Protein AF-A0A2V9KRD6-F1 (afdb_monomer_lite)

Secondary structure (DSSP, 8-state):
-EEESPPP--HHHHHHTHHHHHHHTTSPPEEE-HHHHHTTTHHHH--SS-HHHHIIIIIHHHHHHHHHHHHHT--HHHHHHHHHHHHHTPPP--S--S----PPPP-GGG--

Radius of gyration: 14.3 Å; chains: 1; bounding box: 42×29×34 Å

Foldseek 3Di:
DEAEAAADDDPVLCVQPVVLNVVRVVDDHHPDFLLCLACVPVVVVQDPDDSVVCCQQPRSVVSSVRRVQCVVVPDPVVSVVRVVCVVVSNHDDRPDPDDDPRPGRPPPVPPD

Sequence (112 aa):
MRLVGPRPELERFVEMFRPQYALILRQRPGLTDPASLVYRQEVRILGPGNVEAQYVTRILPRKLELSLEYQQHRTFLSDLGIIFRTVFGLPWVPRDPSPIPRDTPPDLSTKA

Structure (mmCIF, N/CA/C/O backbone):
data_AF-A0A2V9KRD6-F1
#
_entry.id   AF-A0A2V9KRD6-F1
#
loop_
_atom_site.group_PDB
_atom_site.id
_atom_site.type_symbol
_atom_site.label_atom_id
_atom_site.label_alt_id
_atom_site.label_comp_id
_atom_site.label_asym_id
_atom_site.label_entity_id
_atom_site.label_seq_id
_atom_site.pdbx_PDB_ins_code
_atom_site.Cartn_x
_atom_site.Cartn_y
_atom_site.Cartn_z
_atom_site.occupancy
_atom_site.B_iso_or_equiv
_atom_site.auth_seq_id
_atom_site.auth_comp_id
_atom_site.auth_asym_id
_atom_site.auth_atom_id
_atom_site.pdbx_PDB_model_num
ATOM 1 N N . MET A 1 1 ? -4.358 -13.544 9.100 1.00 60.91 1 MET A N 1
ATOM 2 C CA . MET A 1 1 ? -4.727 -12.595 8.024 1.00 60.91 1 MET A CA 1
ATOM 3 C C . MET A 1 1 ? -6.024 -11.882 8.396 1.00 60.91 1 MET A C 1
ATOM 5 O O . MET A 1 1 ? -6.699 -12.330 9.318 1.00 60.91 1 MET A O 1
ATOM 9 N N . ARG A 1 2 ? -6.337 -10.757 7.752 1.00 87.75 2 ARG A N 1
ATOM 10 C CA . ARG A 1 2 ? -7.600 -10.008 7.881 1.00 87.75 2 ARG A CA 1
ATOM 11 C C . ARG A 1 2 ? -8.243 -9.836 6.501 1.00 87.75 2 ARG A C 1
ATOM 13 O O . ARG A 1 2 ? -7.604 -10.110 5.494 1.00 87.75 2 ARG A O 1
ATOM 20 N N . LEU A 1 3 ? -9.493 -9.377 6.448 1.00 91.38 3 LEU A N 1
ATOM 21 C CA . LEU A 1 3 ? -10.132 -9.047 5.171 1.00 91.38 3 LEU A CA 1
ATOM 22 C C . LEU A 1 3 ? -9.520 -7.775 4.566 1.00 91.38 3 LEU A C 1
ATOM 24 O O . LEU A 1 3 ? -9.158 -7.771 3.395 1.00 91.38 3 LEU A O 1
ATOM 28 N N . VAL A 1 4 ? -9.318 -6.743 5.392 1.00 93.31 4 VAL A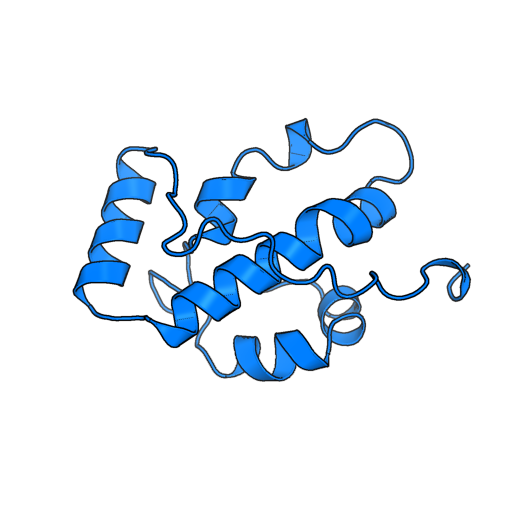 N 1
ATOM 29 C CA . VAL A 1 4 ? -8.694 -5.479 4.983 1.00 93.31 4 VAL A CA 1
ATOM 30 C C . VAL A 1 4 ? -7.354 -5.284 5.690 1.00 93.31 4 VAL A C 1
ATOM 32 O O . VAL A 1 4 ? -7.263 -5.417 6.918 1.00 93.31 4 VAL A O 1
ATOM 35 N N . GLY A 1 5 ? -6.308 -4.984 4.929 1.00 91.94 5 GLY A N 1
ATOM 36 C CA . GLY A 1 5 ? -4.944 -4.831 5.432 1.00 91.94 5 GLY A CA 1
ATOM 37 C C . GLY A 1 5 ? -3.907 -4.882 4.312 1.00 91.94 5 GLY A C 1
ATOM 38 O O . GLY A 1 5 ? -4.241 -5.312 3.211 1.00 91.94 5 GLY A O 1
ATOM 39 N N . PRO A 1 6 ? -2.659 -4.473 4.595 1.00 91.88 6 PRO A N 1
ATOM 40 C CA . PRO A 1 6 ? -1.628 -4.353 3.574 1.00 91.88 6 PRO A CA 1
ATOM 41 C C . PRO A 1 6 ? -1.345 -5.693 2.898 1.00 91.88 6 PRO A C 1
ATOM 43 O O . PRO A 1 6 ? -1.347 -6.748 3.548 1.00 91.88 6 PRO A O 1
ATOM 46 N N . ARG A 1 7 ? -1.082 -5.644 1.595 1.00 89.25 7 ARG A N 1
ATOM 47 C CA . ARG A 1 7 ? -0.680 -6.825 0.831 1.00 89.25 7 ARG A CA 1
ATOM 48 C C . ARG A 1 7 ? 0.771 -7.220 1.165 1.00 89.25 7 ARG A C 1
ATOM 50 O O . ARG A 1 7 ? 1.628 -6.339 1.239 1.00 89.25 7 ARG A O 1
ATOM 57 N N . PRO A 1 8 ? 1.071 -8.516 1.382 1.00 91.00 8 PRO A N 1
ATOM 58 C CA . PRO A 1 8 ? 2.451 -8.971 1.529 1.00 91.00 8 PRO A CA 1
ATOM 59 C C . PRO A 1 8 ? 3.214 -8.794 0.212 1.00 91.00 8 PRO A C 1
ATOM 61 O O . PRO A 1 8 ? 2.651 -8.967 -0.869 1.00 91.00 8 PRO A O 1
ATOM 64 N N . GLU A 1 9 ? 4.497 -8.472 0.319 1.00 93.88 9 GLU A N 1
ATOM 65 C CA . GLU A 1 9 ? 5.389 -8.181 -0.807 1.00 93.88 9 GLU A CA 1
ATOM 66 C C . GLU A 1 9 ? 6.668 -9.020 -0.686 1.00 93.88 9 GLU A C 1
ATOM 68 O O . GLU A 1 9 ? 6.924 -9.636 0.351 1.00 93.88 9 GLU A O 1
ATOM 73 N N . LEU A 1 10 ? 7.453 -9.084 -1.764 1.00 94.06 10 LEU A N 1
ATOM 74 C CA . LEU A 1 10 ? 8.680 -9.883 -1.798 1.00 94.06 10 LEU A CA 1
ATOM 75 C C . LEU A 1 10 ? 9.739 -9.312 -0.849 1.00 94.06 10 LEU A C 1
ATOM 77 O O . LEU A 1 10 ? 9.912 -8.098 -0.765 1.00 94.06 10 LEU A O 1
ATOM 81 N N . GLU A 1 11 ? 10.503 -10.192 -0.201 1.00 93.69 11 GLU A N 1
ATOM 82 C CA . GLU A 1 11 ? 11.519 -9.820 0.794 1.00 93.69 11 GLU A CA 1
ATOM 83 C C . GLU A 1 11 ? 12.507 -8.768 0.272 1.00 93.69 11 GLU A C 1
ATOM 85 O O . GLU A 1 11 ? 12.746 -7.767 0.936 1.00 93.69 11 GLU A O 1
ATOM 90 N N . ARG A 1 12 ? 12.973 -8.898 -0.976 1.00 93.38 12 ARG A N 1
ATOM 91 C CA . ARG A 1 12 ? 13.857 -7.901 -1.603 1.00 93.38 12 ARG A CA 1
ATOM 92 C C . ARG A 1 12 ? 13.255 -6.491 -1.682 1.00 93.38 12 ARG A C 1
ATOM 94 O O . ARG A 1 12 ? 13.982 -5.511 -1.551 1.00 93.38 12 ARG A O 1
ATOM 101 N N . PHE A 1 13 ? 11.940 -6.373 -1.878 1.00 93.31 13 PHE A N 1
ATOM 102 C CA . PHE A 1 13 ? 11.241 -5.083 -1.877 1.00 93.31 13 PHE A CA 1
ATOM 103 C C . PHE A 1 13 ? 11.034 -4.568 -0.455 1.00 93.31 13 PHE A C 1
ATOM 105 O O . PHE A 1 13 ? 11.146 -3.367 -0.209 1.00 93.31 13 PHE A O 1
ATOM 112 N N . VAL A 1 14 ? 10.799 -5.482 0.489 1.00 93.12 14 VAL A N 1
ATOM 113 C CA . VAL A 1 14 ? 10.726 -5.166 1.917 1.00 93.12 14 VAL A CA 1
ATOM 114 C C . VAL A 1 14 ? 12.044 -4.583 2.420 1.00 93.12 14 VAL A C 1
ATOM 116 O O . VAL A 1 14 ? 12.042 -3.569 3.111 1.00 93.12 14 VAL A O 1
ATOM 119 N N . GLU A 1 15 ? 13.170 -5.183 2.043 1.00 93.06 15 GLU A N 1
ATOM 120 C CA . GLU A 1 15 ? 14.505 -4.687 2.376 1.00 93.06 15 GLU A CA 1
ATOM 121 C C . GLU A 1 15 ? 14.786 -3.321 1.748 1.00 93.06 15 GLU A C 1
ATOM 123 O O . GLU A 1 15 ? 15.312 -2.427 2.410 1.00 93.06 15 GLU A O 1
ATOM 128 N N . MET A 1 16 ? 14.401 -3.155 0.484 1.00 90.81 16 MET A N 1
ATOM 129 C CA . MET A 1 16 ? 14.598 -1.932 -0.288 1.00 90.81 16 MET A CA 1
ATOM 130 C C . MET A 1 16 ? 13.835 -0.729 0.298 1.00 90.81 16 MET A C 1
ATOM 132 O O . MET A 1 16 ? 14.366 0.377 0.317 1.00 90.81 16 MET A O 1
ATOM 136 N N . PHE A 1 17 ? 12.633 -0.948 0.838 1.00 90.94 17 PHE A N 1
ATOM 137 C CA . PHE A 1 17 ? 11.801 0.075 1.491 1.00 90.94 17 PHE A CA 1
ATOM 138 C C . PHE A 1 17 ? 11.638 -0.201 2.993 1.00 90.94 17 PHE A C 1
ATOM 140 O O . PHE A 1 17 ? 10.553 -0.063 3.571 1.00 90.94 17 PHE A O 1
ATOM 147 N N . ARG A 1 18 ? 12.724 -0.634 3.649 1.00 90.62 18 ARG A N 1
ATOM 148 C CA . ARG A 1 18 ? 12.708 -1.051 5.059 1.00 90.62 18 ARG A CA 1
ATOM 149 C C . ARG A 1 18 ? 12.024 -0.040 5.999 1.00 90.62 18 ARG A C 1
ATOM 151 O O . ARG A 1 18 ? 11.252 -0.500 6.841 1.00 90.62 18 ARG A O 1
ATOM 158 N N . PRO A 1 19 ? 12.236 1.289 5.900 1.00 89.88 19 PRO A N 1
ATOM 159 C CA . PRO A 1 19 ? 11.575 2.251 6.787 1.00 89.88 19 PRO A CA 1
ATOM 160 C C . PRO A 1 19 ? 10.044 2.205 6.694 1.00 89.88 19 PRO A C 1
ATOM 162 O O . PRO A 1 19 ? 9.358 2.172 7.716 1.00 89.88 19 PRO A O 1
ATOM 165 N N . GLN A 1 20 ? 9.504 2.139 5.477 1.00 90.12 20 GLN A N 1
ATOM 166 C CA . GLN A 1 20 ? 8.067 2.070 5.228 1.00 90.12 20 GLN A CA 1
ATOM 167 C C . GLN A 1 20 ? 7.505 0.719 5.690 1.00 90.12 20 GLN A C 1
ATOM 169 O O . GLN A 1 20 ? 6.493 0.660 6.395 1.00 90.12 20 GLN A O 1
ATOM 174 N N . TYR A 1 21 ? 8.191 -0.380 5.365 1.00 93.50 21 TYR A N 1
ATOM 175 C CA . TYR A 1 21 ? 7.750 -1.712 5.771 1.00 93.50 21 TYR A CA 1
ATOM 176 C C . TYR A 1 21 ? 7.847 -1.959 7.276 1.00 93.50 21 TYR A C 1
ATOM 178 O O . TYR A 1 21 ? 7.014 -2.685 7.813 1.00 93.50 21 TYR A O 1
ATOM 186 N N . ALA A 1 22 ? 8.769 -1.311 7.993 1.00 91.88 22 ALA A N 1
ATOM 187 C CA . ALA A 1 22 ? 8.832 -1.383 9.454 1.00 91.88 22 ALA A CA 1
ATOM 188 C C . ALA A 1 22 ? 7.542 -0.886 10.136 1.00 91.88 22 ALA A C 1
ATOM 190 O O . ALA A 1 22 ? 7.232 -1.300 11.256 1.00 91.88 22 ALA A O 1
ATOM 191 N N . LEU A 1 23 ? 6.784 -0.013 9.466 1.00 91.19 23 LEU A N 1
ATOM 192 C CA . LEU A 1 23 ? 5.460 0.429 9.898 1.00 91.19 23 LEU A CA 1
ATOM 193 C C . LEU A 1 23 ? 4.364 -0.500 9.365 1.00 91.19 23 LEU A C 1
ATOM 195 O O . LEU A 1 23 ? 3.538 -0.973 10.144 1.00 91.19 23 LEU A O 1
ATOM 199 N N . ILE A 1 24 ? 4.390 -0.816 8.066 1.00 91.44 24 ILE A N 1
ATOM 200 C CA . ILE A 1 24 ? 3.355 -1.630 7.408 1.00 91.44 24 ILE A CA 1
ATOM 201 C C . ILE A 1 24 ? 3.253 -3.029 8.024 1.00 91.44 24 ILE A C 1
ATOM 203 O O . ILE A 1 24 ? 2.148 -3.514 8.275 1.00 91.44 24 ILE A O 1
ATOM 207 N N . LEU A 1 25 ? 4.392 -3.664 8.313 1.00 93.12 25 LEU A N 1
ATOM 208 C CA . LEU A 1 25 ? 4.466 -5.022 8.857 1.00 93.12 25 LEU A CA 1
ATOM 209 C C . LEU A 1 25 ? 4.006 -5.121 10.320 1.00 93.12 25 LEU A C 1
ATOM 211 O O . LEU A 1 25 ? 3.853 -6.225 10.838 1.00 93.12 25 LEU A O 1
ATOM 215 N N . ARG A 1 26 ? 3.714 -3.994 10.989 1.00 91.50 26 ARG A N 1
ATOM 216 C CA . ARG A 1 26 ? 3.050 -3.998 12.307 1.00 91.50 26 ARG A CA 1
ATOM 217 C C . ARG A 1 26 ? 1.584 -4.424 12.214 1.00 91.50 26 ARG A C 1
ATOM 219 O O . ARG A 1 26 ? 0.979 -4.768 13.228 1.00 91.50 26 ARG A O 1
ATOM 226 N N . GLN A 1 27 ? 0.997 -4.385 11.019 1.00 88.88 27 GLN A N 1
ATOM 227 C CA . GLN A 1 27 ? -0.384 -4.780 10.774 1.00 88.88 27 GLN A CA 1
ATOM 228 C C . GLN A 1 27 ? -0.466 -6.188 10.190 1.00 88.88 27 GLN A C 1
ATOM 230 O O . GLN A 1 27 ? 0.387 -6.635 9.428 1.00 88.88 27 GLN A O 1
ATOM 235 N N . ARG A 1 28 ? -1.556 -6.895 10.512 1.00 90.94 28 ARG A N 1
ATOM 236 C CA . ARG A 1 28 ? -1.835 -8.196 9.893 1.00 90.94 28 ARG A CA 1
ATOM 237 C C . ARG A 1 28 ? -2.155 -8.000 8.404 1.00 90.94 28 ARG A C 1
ATOM 239 O O . ARG A 1 28 ? -2.995 -7.146 8.103 1.00 90.94 28 ARG A O 1
ATOM 246 N N . PRO A 1 29 ? -1.588 -8.823 7.506 1.00 92.56 29 PRO A N 1
ATOM 247 C CA . PRO A 1 29 ? -1.853 -8.722 6.077 1.00 92.56 29 PRO A CA 1
ATOM 248 C C . PRO A 1 29 ? -3.329 -8.965 5.750 1.00 92.56 29 PRO A C 1
ATOM 250 O O . PRO A 1 29 ? -4.014 -9.726 6.457 1.00 92.56 29 PRO A O 1
ATOM 253 N N . GLY A 1 30 ? -3.800 -8.305 4.690 1.00 92.38 30 GLY A N 1
ATOM 254 C CA . GLY A 1 30 ? -5.190 -8.309 4.238 1.00 92.38 30 GLY A CA 1
ATOM 255 C C . GLY A 1 30 ? -5.402 -8.918 2.855 1.00 92.38 30 GLY A C 1
ATOM 256 O O . GLY A 1 30 ? -4.455 -9.080 2.090 1.00 92.38 30 GLY A O 1
ATOM 257 N N . LEU A 1 31 ? -6.659 -9.246 2.537 1.00 91.94 31 LEU A N 1
ATOM 258 C CA . LEU A 1 31 ? -7.064 -9.620 1.178 1.00 91.94 31 LEU A CA 1
ATOM 259 C C . LEU A 1 31 ? -7.154 -8.393 0.257 1.00 91.94 31 LEU A C 1
ATOM 261 O O . LEU A 1 31 ? -6.838 -8.489 -0.924 1.00 91.94 31 LEU A O 1
ATOM 265 N N . THR A 1 32 ? -7.605 -7.257 0.793 1.00 93.12 32 THR A N 1
ATOM 266 C CA . THR A 1 32 ? -7.754 -5.996 0.055 1.00 93.12 32 THR A CA 1
ATOM 267 C C . THR A 1 32 ? -7.259 -4.805 0.876 1.00 93.12 32 THR A C 1
ATOM 269 O O . THR A 1 32 ? -7.253 -4.833 2.109 1.00 93.12 32 THR A O 1
ATOM 272 N N . ASP A 1 33 ? -6.864 -3.746 0.181 1.00 92.81 33 ASP A N 1
ATOM 273 C CA . ASP A 1 33 ? -6.444 -2.454 0.714 1.00 92.81 33 ASP A CA 1
ATOM 274 C C . ASP A 1 33 ? -6.600 -1.366 -0.370 1.00 92.81 33 ASP A C 1
ATOM 276 O O . ASP A 1 33 ? -6.933 -1.666 -1.525 1.00 92.81 33 ASP A O 1
ATOM 280 N N . PRO A 1 34 ? -6.376 -0.083 -0.040 1.00 92.56 34 PRO A N 1
ATOM 281 C CA . PRO A 1 34 ? -6.438 0.989 -1.030 1.00 92.56 34 PRO A CA 1
ATOM 282 C C . PRO A 1 34 ? -5.439 0.829 -2.174 1.00 92.56 34 PRO A C 1
ATOM 284 O O . PRO A 1 34 ? -5.778 1.115 -3.322 1.00 92.56 34 PRO A O 1
ATOM 287 N N . ALA A 1 35 ? -4.240 0.316 -1.888 1.00 91.94 35 ALA A N 1
ATOM 288 C CA . ALA A 1 35 ? -3.232 0.038 -2.904 1.00 91.94 35 ALA A CA 1
ATOM 289 C C . ALA A 1 35 ? -3.748 -0.968 -3.949 1.00 91.94 35 ALA A C 1
ATOM 291 O O . ALA A 1 35 ? -3.590 -0.744 -5.145 1.00 91.94 35 ALA A O 1
ATOM 292 N N . SER A 1 36 ? -4.447 -2.020 -3.522 1.00 91.00 36 SER A N 1
ATOM 293 C CA . SER A 1 36 ? -5.051 -3.040 -4.387 1.00 91.00 36 SER A CA 1
ATOM 294 C C . SER A 1 36 ? -6.225 -2.504 -5.209 1.00 91.00 36 SER A C 1
ATOM 296 O O . SER A 1 36 ? -6.474 -2.990 -6.313 1.00 91.00 36 SER A O 1
ATOM 298 N N . LEU A 1 37 ? -6.952 -1.501 -4.704 1.00 91.81 37 LEU A N 1
ATOM 299 C CA . LEU A 1 37 ? -8.000 -0.817 -5.467 1.00 91.81 37 LEU A CA 1
ATOM 300 C C . LEU A 1 37 ? -7.406 0.075 -6.564 1.00 91.81 37 LEU A C 1
ATOM 302 O O . LEU A 1 37 ? -7.848 -0.005 -7.708 1.00 91.81 37 LEU A O 1
ATOM 306 N N . VAL A 1 38 ? -6.396 0.886 -6.231 1.00 90.56 38 VAL A N 1
ATOM 307 C CA . VAL A 1 38 ? -5.743 1.807 -7.181 1.00 90.56 38 VAL A CA 1
ATOM 308 C C . VAL A 1 38 ? -4.957 1.039 -8.245 1.00 90.56 38 VAL A C 1
ATOM 310 O O . VAL A 1 38 ? -5.083 1.314 -9.435 1.00 90.56 38 VAL A O 1
ATOM 313 N N . TYR A 1 39 ? -4.187 0.035 -7.830 1.00 89.75 39 TYR A N 1
ATOM 314 C CA . TYR A 1 39 ? -3.282 -0.726 -8.693 1.00 89.75 39 TYR A CA 1
ATOM 315 C C . TYR A 1 39 ? -3.853 -2.081 -9.123 1.00 89.75 39 TYR A C 1
ATOM 317 O O . TYR A 1 39 ? -3.110 -2.995 -9.470 1.00 89.75 39 TYR A O 1
ATOM 325 N N . ARG A 1 40 ? -5.187 -2.213 -9.182 1.00 86.69 40 ARG A N 1
ATOM 326 C CA . ARG A 1 40 ? -5.869 -3.441 -9.638 1.00 86.69 40 ARG A CA 1
ATOM 327 C C . ARG A 1 40 ? -5.388 -3.913 -11.017 1.00 86.69 40 ARG A C 1
ATOM 329 O O . ARG A 1 40 ? -5.394 -5.106 -11.299 1.00 86.69 40 ARG A O 1
ATOM 336 N N . GLN A 1 41 ? -5.008 -2.972 -11.880 1.00 87.25 41 GLN A N 1
ATOM 337 C CA . GLN A 1 41 ? -4.520 -3.219 -13.239 1.00 87.25 41 GLN A CA 1
ATOM 338 C C . GLN A 1 41 ? -3.061 -2.759 -13.395 1.00 87.25 41 GLN A C 1
ATOM 340 O O . GLN A 1 41 ? -2.708 -2.180 -14.418 1.00 87.25 41 GLN A O 1
ATOM 345 N N . GLU A 1 42 ? -2.213 -3.005 -12.388 1.00 84.44 42 GLU A N 1
ATOM 346 C CA . GLU A 1 42 ? -0.790 -2.615 -12.377 1.00 84.44 42 GLU A CA 1
ATOM 347 C C . GLU A 1 42 ? -0.034 -3.019 -13.652 1.00 84.44 42 GLU A C 1
ATOM 349 O O . GLU A 1 42 ? 0.739 -2.228 -14.187 1.00 84.44 42 GLU A O 1
ATOM 354 N N . VAL A 1 43 ? -0.353 -4.187 -14.219 1.00 83.75 43 VAL A N 1
ATOM 355 C CA . VAL A 1 43 ? 0.234 -4.689 -15.475 1.00 83.75 43 VAL A CA 1
ATOM 356 C C . VAL A 1 43 ? -0.016 -3.756 -16.666 1.00 83.75 43 VAL A C 1
ATOM 358 O O . VAL A 1 43 ? 0.809 -3.697 -17.566 1.00 83.75 43 VAL A O 1
ATOM 361 N N . ARG A 1 44 ? -1.114 -2.986 -16.682 1.00 85.00 44 ARG A N 1
ATOM 362 C CA . ARG A 1 44 ? -1.386 -2.009 -17.755 1.00 85.00 44 ARG A CA 1
ATOM 363 C C . ARG A 1 44 ? -0.532 -0.745 -17.646 1.00 85.00 44 ARG A C 1
ATOM 365 O O . ARG A 1 44 ? -0.402 -0.021 -18.624 1.00 85.00 44 ARG A O 1
ATOM 372 N N . ILE A 1 45 ? -0.003 -0.462 -16.457 1.00 82.81 45 ILE A N 1
ATOM 373 C CA . ILE A 1 45 ? 0.844 0.708 -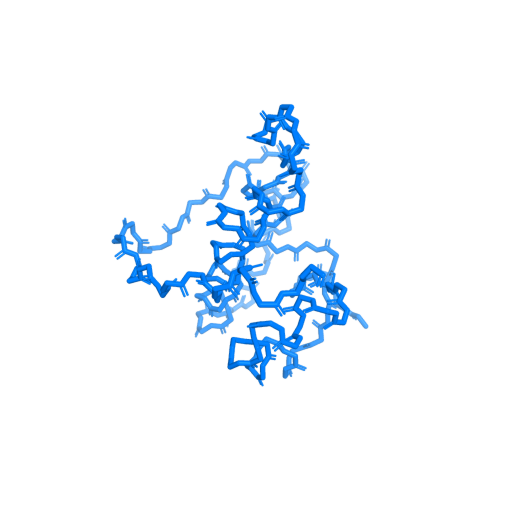16.181 1.00 82.81 45 ILE A CA 1
ATOM 374 C C . ILE A 1 45 ? 2.309 0.387 -16.505 1.00 82.81 45 ILE A C 1
ATOM 376 O O . ILE A 1 45 ? 3.081 1.272 -16.876 1.00 82.81 45 ILE A O 1
ATOM 380 N N . LEU A 1 46 ? 2.693 -0.880 -16.356 1.00 87.25 46 LEU A N 1
ATOM 381 C CA . LEU A 1 46 ? 4.032 -1.369 -16.647 1.00 87.25 46 LEU A CA 1
ATOM 382 C C . LEU A 1 46 ? 4.212 -1.497 -18.165 1.00 87.25 46 LEU A C 1
ATOM 384 O O . LEU A 1 46 ? 3.478 -2.219 -18.836 1.00 87.25 46 LEU A O 1
ATOM 388 N N . GLY A 1 47 ? 5.181 -0.765 -18.712 1.00 85.00 47 GLY A N 1
ATOM 389 C CA . GLY A 1 47 ? 5.538 -0.831 -20.125 1.00 85.00 47 GLY A CA 1
ATOM 390 C C . GLY A 1 47 ? 6.546 -1.947 -20.427 1.00 85.00 47 GLY A C 1
ATOM 391 O O . GLY A 1 47 ? 7.083 -2.569 -19.504 1.00 85.00 47 GLY A O 1
ATOM 392 N N . PRO A 1 48 ? 6.866 -2.178 -21.713 1.00 84.19 48 PRO A N 1
ATOM 393 C CA . PRO A 1 48 ? 7.924 -3.107 -22.105 1.00 84.19 48 PRO A CA 1
ATOM 394 C C . PRO A 1 48 ? 9.293 -2.686 -21.534 1.00 84.19 48 PRO A C 1
ATOM 396 O O . PRO A 1 48 ? 9.531 -1.509 -21.263 1.00 84.19 48 PRO A O 1
ATOM 399 N N . GLY A 1 49 ? 10.205 -3.648 -21.361 1.00 87.69 49 GLY A N 1
ATOM 400 C CA . GLY A 1 49 ? 11.552 -3.425 -20.817 1.00 87.69 49 GLY A CA 1
ATOM 401 C C . GLY A 1 49 ? 11.717 -3.951 -19.389 1.00 87.69 49 GLY A C 1
ATOM 402 O O . GLY A 1 49 ? 11.166 -4.994 -19.043 1.00 87.69 49 GLY A O 1
ATOM 403 N N . ASN A 1 50 ? 12.490 -3.249 -18.551 1.00 89.81 50 ASN A N 1
ATOM 404 C CA . ASN A 1 50 ? 12.729 -3.663 -17.164 1.00 89.81 50 ASN A CA 1
ATOM 405 C C . ASN A 1 50 ? 11.497 -3.371 -16.287 1.00 89.81 50 ASN A C 1
ATOM 407 O O . ASN A 1 50 ? 11.340 -2.277 -15.738 1.00 89.81 50 ASN A O 1
ATOM 411 N N . VAL A 1 51 ? 10.605 -4.358 -16.200 1.00 89.94 51 VAL A N 1
ATOM 412 C CA . VAL A 1 51 ? 9.342 -4.286 -15.452 1.00 89.94 51 VAL A CA 1
ATOM 413 C C . VAL A 1 51 ? 9.583 -4.086 -13.955 1.00 89.94 51 VAL A C 1
ATOM 415 O O . VAL A 1 51 ? 8.869 -3.310 -13.325 1.00 89.94 51 VAL A O 1
ATOM 418 N N . GLU A 1 52 ? 10.601 -4.732 -13.383 1.00 90.69 52 GLU A N 1
ATOM 419 C CA . GLU A 1 52 ? 10.910 -4.623 -11.953 1.00 90.69 52 GLU A CA 1
ATOM 420 C C . GLU A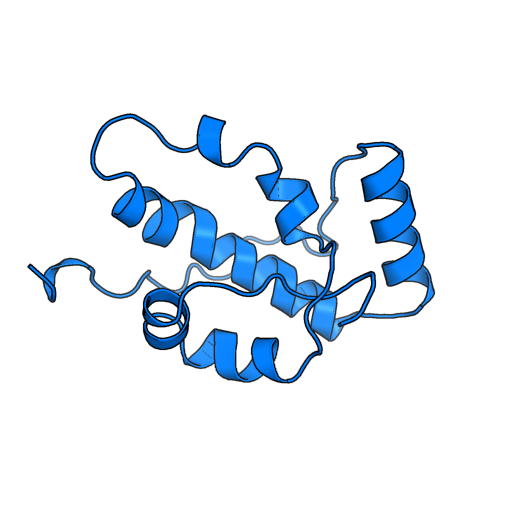 1 52 ? 11.377 -3.212 -11.586 1.00 90.69 52 GLU A C 1
ATOM 422 O O . GLU A 1 52 ? 10.862 -2.623 -10.637 1.00 90.69 52 GLU A O 1
ATOM 427 N N . ALA A 1 53 ? 12.264 -2.615 -12.386 1.00 89.19 53 ALA A N 1
ATOM 428 C CA . ALA A 1 53 ? 12.687 -1.232 -12.177 1.00 89.19 53 ALA A CA 1
ATOM 429 C C . ALA A 1 53 ? 11.507 -0.255 -12.294 1.00 89.19 53 ALA A C 1
ATOM 431 O O . ALA A 1 53 ? 11.370 0.659 -11.481 1.00 89.19 53 ALA A O 1
ATOM 432 N N . GLN A 1 54 ? 10.611 -0.457 -13.265 1.00 89.19 54 GLN A N 1
ATOM 433 C CA . GLN A 1 54 ? 9.394 0.351 -13.388 1.00 89.19 54 GLN A CA 1
ATOM 434 C C . GLN A 1 54 ? 8.462 0.171 -12.186 1.00 89.19 54 GLN A C 1
ATOM 436 O O . GLN A 1 54 ? 7.919 1.154 -11.684 1.00 89.19 54 GLN A O 1
ATOM 441 N N . TYR A 1 55 ? 8.299 -1.057 -11.697 1.00 91.12 55 TYR A N 1
ATOM 442 C CA . TYR A 1 55 ? 7.498 -1.348 -10.514 1.00 91.12 55 TYR A CA 1
ATOM 443 C C . TYR A 1 55 ? 8.052 -0.630 -9.282 1.00 91.12 55 TYR A C 1
ATOM 445 O O . TYR A 1 55 ? 7.326 0.126 -8.637 1.00 91.12 55 TYR A O 1
ATOM 453 N N . VAL A 1 56 ? 9.347 -0.791 -9.010 1.00 91.62 56 VAL A N 1
ATOM 454 C CA . VAL A 1 56 ? 10.032 -0.183 -7.864 1.00 91.62 56 VAL A CA 1
ATOM 455 C C . VAL A 1 56 ? 10.022 1.343 -7.915 1.00 91.62 56 VAL A C 1
ATOM 457 O O . VAL A 1 56 ? 9.915 1.986 -6.878 1.00 91.62 56 VAL A O 1
ATOM 460 N N . THR A 1 57 ? 10.135 1.945 -9.099 1.00 87.44 57 THR A N 1
ATOM 461 C CA . THR A 1 57 ? 10.239 3.409 -9.215 1.00 87.44 57 THR A CA 1
ATOM 462 C C . THR A 1 57 ? 8.892 4.111 -9.344 1.00 87.44 57 THR A C 1
ATOM 464 O O . THR A 1 57 ? 8.776 5.265 -8.940 1.00 87.44 57 THR A O 1
ATOM 467 N N . ARG A 1 58 ? 7.870 3.453 -9.910 1.00 85.44 58 ARG A N 1
ATOM 468 C CA . ARG A 1 58 ? 6.586 4.099 -10.245 1.00 85.44 58 ARG A CA 1
ATOM 469 C C . ARG A 1 58 ? 5.404 3.606 -9.424 1.00 85.44 58 ARG A C 1
ATOM 471 O O . ARG A 1 58 ? 4.475 4.376 -9.193 1.00 85.44 58 ARG A O 1
ATOM 478 N N . ILE A 1 59 ? 5.393 2.332 -9.037 1.00 90.56 59 ILE A N 1
ATOM 479 C CA . ILE A 1 59 ? 4.212 1.687 -8.449 1.00 90.56 59 ILE A CA 1
ATOM 480 C C . ILE A 1 59 ? 4.405 1.460 -6.955 1.00 90.56 59 ILE A C 1
ATOM 482 O O . ILE A 1 59 ? 3.581 1.900 -6.155 1.00 90.56 59 ILE A O 1
ATOM 486 N N . LEU A 1 60 ? 5.493 0.792 -6.574 1.00 91.94 60 LEU A N 1
ATOM 487 C CA . LEU A 1 60 ? 5.730 0.367 -5.202 1.00 91.94 60 LEU A CA 1
ATOM 488 C C . LEU A 1 60 ? 5.721 1.535 -4.198 1.00 91.94 60 LEU A C 1
ATOM 490 O O . LEU A 1 60 ? 4.960 1.430 -3.239 1.00 91.94 60 LEU A O 1
ATOM 494 N N . PRO A 1 61 ? 6.415 2.672 -4.416 1.00 89.88 61 PRO A N 1
ATOM 495 C CA . PRO A 1 61 ? 6.408 3.788 -3.468 1.00 89.88 61 PRO A CA 1
ATOM 496 C C . PRO A 1 61 ? 4.983 4.274 -3.188 1.00 89.88 61 PRO A C 1
ATOM 498 O O . PRO A 1 61 ? 4.555 4.364 -2.038 1.00 89.88 61 PRO A O 1
ATOM 501 N N . ARG A 1 62 ? 4.180 4.425 -4.247 1.00 88.94 62 ARG A N 1
ATOM 502 C CA . ARG A 1 62 ? 2.790 4.863 -4.130 1.00 88.94 62 ARG A CA 1
ATOM 503 C C . ARG A 1 62 ? 1.882 3.817 -3.473 1.00 88.94 62 ARG A C 1
ATOM 505 O O . ARG A 1 62 ? 0.960 4.185 -2.746 1.00 88.94 62 ARG A O 1
ATOM 512 N N . LYS A 1 63 ? 2.127 2.516 -3.674 1.00 91.50 63 LYS A N 1
ATOM 513 C CA . LYS A 1 63 ? 1.419 1.445 -2.940 1.00 91.50 63 LYS A CA 1
ATOM 514 C C . LYS A 1 63 ? 1.708 1.518 -1.436 1.00 91.50 63 LYS A C 1
ATOM 516 O O . LYS A 1 63 ? 0.784 1.353 -0.635 1.00 91.50 63 LYS A O 1
ATOM 521 N N . LEU A 1 64 ? 2.958 1.785 -1.051 1.00 91.88 64 LEU A N 1
ATOM 522 C CA . LEU A 1 64 ? 3.353 1.923 0.354 1.00 91.88 64 LEU A CA 1
ATOM 523 C C . LEU A 1 64 ? 2.699 3.146 0.995 1.00 91.88 64 LEU A C 1
ATOM 525 O O . LEU A 1 64 ? 2.125 3.026 2.073 1.00 91.88 64 LEU A O 1
ATOM 529 N N . GLU A 1 65 ? 2.703 4.283 0.303 1.00 88.00 65 GLU A N 1
ATOM 530 C CA . GLU A 1 65 ? 2.036 5.509 0.750 1.00 88.00 65 GLU A CA 1
ATOM 531 C C . GLU A 1 65 ? 0.546 5.290 1.033 1.00 88.00 65 GLU A C 1
ATOM 533 O O . GLU A 1 65 ? 0.083 5.556 2.140 1.00 88.00 65 GLU A O 1
ATOM 538 N N . LEU A 1 66 ? -0.194 4.730 0.067 1.00 89.81 66 LEU A N 1
ATOM 539 C CA . LEU A 1 66 ? -1.625 4.434 0.221 1.00 89.81 66 LEU A CA 1
ATOM 540 C C . LEU A 1 66 ? -1.891 3.504 1.410 1.00 89.81 66 LEU A C 1
ATOM 542 O O . LEU A 1 66 ? -2.886 3.651 2.123 1.00 89.81 66 LEU A O 1
ATOM 546 N N . SER A 1 67 ? -0.998 2.537 1.623 1.00 91.00 67 SER A N 1
ATOM 547 C CA . SER A 1 67 ? -1.091 1.600 2.739 1.00 91.00 67 SER A CA 1
ATOM 548 C C . SER A 1 67 ? -0.858 2.296 4.080 1.00 91.00 67 SER A C 1
ATOM 550 O O . SER A 1 67 ? -1.580 2.023 5.037 1.00 91.00 67 SER A O 1
ATOM 552 N N . LEU A 1 68 ? 0.125 3.195 4.159 1.00 90.31 68 LEU A N 1
ATOM 553 C CA . LEU A 1 68 ? 0.460 3.946 5.368 1.00 90.31 68 LEU A CA 1
ATOM 554 C C . LEU A 1 68 ? -0.617 4.980 5.720 1.00 90.31 68 LEU A C 1
ATOM 556 O O . LEU A 1 68 ? -1.067 5.001 6.866 1.00 90.31 68 LEU A O 1
ATOM 560 N N . GLU A 1 69 ? -1.086 5.768 4.748 1.00 88.62 69 GLU A N 1
ATOM 561 C CA . GLU A 1 69 ? -2.172 6.749 4.926 1.00 88.62 69 GLU A CA 1
ATOM 562 C C . GLU A 1 69 ? -3.427 6.062 5.476 1.00 88.62 69 GLU A C 1
ATOM 564 O O . GLU A 1 69 ? -4.029 6.482 6.468 1.00 88.62 69 GLU A O 1
ATOM 569 N N . TYR A 1 70 ? -3.799 4.935 4.868 1.00 89.94 70 TYR A N 1
ATOM 570 C CA . TYR A 1 70 ? -4.948 4.170 5.319 1.00 89.94 70 TYR A CA 1
ATOM 571 C C . TYR A 1 70 ? -4.768 3.620 6.733 1.00 89.94 70 TYR A C 1
ATOM 573 O O . TYR A 1 70 ? -5.710 3.659 7.523 1.00 89.94 70 TYR A O 1
ATOM 581 N N . GLN A 1 71 ? -3.571 3.140 7.078 1.00 88.88 71 GLN A N 1
ATOM 582 C CA . GLN A 1 71 ? -3.282 2.658 8.428 1.00 88.88 71 GLN A CA 1
ATOM 583 C C . GLN A 1 71 ? -3.398 3.762 9.482 1.00 88.88 71 GLN A C 1
ATOM 585 O O . GLN A 1 71 ? -3.919 3.492 10.563 1.00 88.88 71 GLN A O 1
ATOM 590 N N . GLN A 1 72 ? -2.973 4.990 9.172 1.00 88.31 72 GLN A N 1
ATOM 591 C CA . GLN A 1 72 ? -3.056 6.128 10.093 1.00 88.31 72 GLN A CA 1
ATOM 592 C C . GLN A 1 72 ? -4.503 6.527 10.419 1.00 88.31 72 GLN A C 1
ATOM 594 O O . GLN A 1 72 ? -4.797 6.917 11.547 1.00 88.31 72 GLN A O 1
ATOM 599 N N . HIS A 1 73 ? -5.422 6.386 9.461 1.00 85.19 73 HIS A N 1
ATOM 600 C CA . HIS A 1 73 ? -6.825 6.794 9.605 1.00 85.19 73 HIS A CA 1
ATOM 601 C C . HIS A 1 73 ? -7.814 5.621 9.626 1.00 85.19 73 HIS A C 1
ATOM 603 O O . HIS A 1 73 ? -9.009 5.798 9.344 1.00 85.19 73 HIS A O 1
ATOM 609 N N . ARG A 1 74 ? -7.322 4.418 9.942 1.00 89.94 74 ARG A N 1
ATOM 610 C CA . ARG A 1 74 ? -8.107 3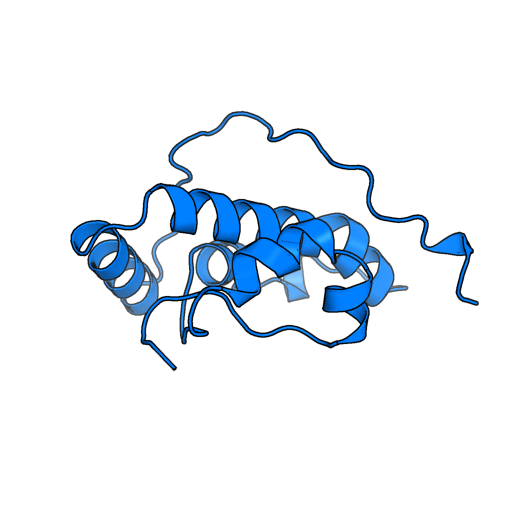.186 9.901 1.00 89.94 74 ARG A CA 1
ATOM 611 C C . ARG A 1 74 ? -9.192 3.175 10.975 1.00 89.94 74 ARG A C 1
ATOM 613 O O . ARG A 1 74 ? -8.919 3.209 12.171 1.00 89.94 74 ARG A O 1
ATOM 620 N N . THR A 1 75 ? -10.434 3.022 10.535 1.00 92.62 75 THR A N 1
ATOM 621 C CA . THR A 1 75 ? -11.620 2.799 11.373 1.00 92.62 75 THR A CA 1
ATOM 622 C C . THR A 1 75 ? -12.477 1.669 10.807 1.00 92.62 75 THR A C 1
ATOM 624 O O . THR A 1 75 ? -12.391 1.349 9.622 1.00 92.62 75 THR A O 1
ATOM 627 N N . PHE A 1 76 ? -13.377 1.103 11.615 1.00 93.44 76 PHE A N 1
ATOM 628 C CA . PHE A 1 76 ? -14.312 0.067 11.153 1.00 93.44 76 PHE A CA 1
ATOM 629 C C . PHE A 1 76 ? -15.117 0.493 9.908 1.00 93.44 76 PHE A C 1
ATOM 631 O O . PHE A 1 76 ? -15.258 -0.279 8.962 1.00 93.44 76 PHE A O 1
ATOM 638 N N . LEU A 1 77 ? -15.576 1.750 9.863 1.00 93.50 77 LEU A N 1
ATOM 639 C CA . LEU A 1 77 ? -16.288 2.302 8.704 1.00 93.50 77 LEU A CA 1
ATOM 640 C C . LEU A 1 77 ? -15.393 2.409 7.463 1.00 93.50 77 LEU A C 1
ATOM 642 O O . LEU A 1 77 ? -15.861 2.196 6.345 1.00 93.50 77 LEU A O 1
ATOM 646 N N . SER A 1 78 ? -14.106 2.714 7.643 1.00 91.62 78 SER A N 1
ATOM 647 C CA . SER A 1 78 ? -13.157 2.750 6.529 1.00 91.62 78 SER A CA 1
ATOM 648 C C . SER A 1 78 ? -12.904 1.357 5.940 1.00 91.62 78 SER A C 1
ATOM 650 O O . SER A 1 78 ? -12.889 1.219 4.718 1.00 91.62 78 SER A O 1
ATOM 652 N N . ASP A 1 79 ? -12.799 0.321 6.784 1.00 93.94 79 ASP A N 1
ATOM 653 C CA . ASP A 1 79 ? -12.662 -1.075 6.349 1.00 93.94 79 ASP A CA 1
ATOM 654 C C . ASP A 1 79 ? -13.903 -1.501 5.554 1.00 93.94 79 ASP A C 1
ATOM 656 O O . ASP A 1 79 ? -13.785 -2.033 4.450 1.00 93.94 79 ASP A O 1
ATOM 660 N N . LEU A 1 80 ? -15.098 -1.198 6.074 1.00 94.44 80 LEU A N 1
ATOM 661 C CA . LEU A 1 80 ? -16.359 -1.475 5.392 1.00 94.44 80 LEU A CA 1
ATOM 662 C C . LEU A 1 80 ? -16.420 -0.769 4.028 1.00 94.44 80 LEU A C 1
ATOM 664 O O . LEU A 1 80 ? -16.770 -1.381 3.020 1.00 94.44 80 LEU A O 1
ATOM 668 N N . GLY A 1 81 ? -15.989 0.492 3.968 1.00 93.50 81 GLY A N 1
ATOM 669 C CA . GLY A 1 81 ? -15.884 1.251 2.726 1.00 93.50 81 GLY A CA 1
ATOM 670 C C . GLY A 1 81 ? -14.932 0.633 1.696 1.00 93.50 81 GLY A C 1
ATOM 671 O O . GLY A 1 81 ? -15.222 0.699 0.500 1.00 93.50 81 GLY A O 1
ATOM 672 N N . ILE A 1 82 ? -13.817 0.032 2.119 1.00 94.00 82 ILE A N 1
ATOM 673 C CA . ILE A 1 82 ? -12.901 -0.682 1.213 1.00 94.00 82 ILE A CA 1
ATOM 674 C C . ILE A 1 82 ? -13.530 -1.977 0.720 1.00 94.00 82 ILE A C 1
ATOM 676 O O . ILE A 1 82 ? -13.442 -2.272 -0.471 1.00 94.00 82 ILE A O 1
ATOM 680 N N . ILE A 1 83 ? -14.188 -2.735 1.598 1.00 94.44 83 ILE A N 1
ATOM 681 C CA . ILE A 1 83 ? -14.877 -3.976 1.226 1.00 94.44 83 ILE A CA 1
ATOM 682 C C . ILE A 1 83 ? -15.933 -3.679 0.159 1.00 94.44 83 ILE A C 1
ATOM 684 O O . ILE A 1 83 ? -15.913 -4.300 -0.902 1.00 94.44 83 ILE A O 1
ATOM 688 N N . PHE A 1 84 ? -16.779 -2.669 0.381 1.00 95.12 84 PHE A N 1
ATOM 689 C CA . PHE A 1 84 ? -17.773 -2.234 -0.600 1.00 95.12 84 PHE A CA 1
ATOM 690 C C . PHE A 1 84 ? -17.137 -1.852 -1.939 1.00 95.12 84 PHE A C 1
ATOM 692 O O . PHE A 1 84 ? -17.545 -2.359 -2.982 1.00 95.12 84 PHE A O 1
ATOM 699 N N . ARG A 1 85 ? -16.089 -1.020 -1.935 1.00 94.62 85 ARG A N 1
ATOM 700 C CA . ARG A 1 85 ? -15.387 -0.643 -3.176 1.00 94.62 85 ARG A CA 1
ATOM 701 C C . ARG A 1 85 ? -14.761 -1.842 -3.880 1.00 94.62 85 ARG A C 1
ATOM 703 O O . ARG A 1 85 ? -14.774 -1.910 -5.105 1.00 94.62 85 ARG A O 1
ATOM 710 N N . THR A 1 86 ? -14.255 -2.801 -3.113 1.00 93.12 86 THR A N 1
ATOM 711 C CA . THR A 1 86 ? -13.673 -4.032 -3.648 1.00 93.12 86 THR A CA 1
ATOM 712 C C . THR A 1 86 ? -14.733 -4.853 -4.376 1.00 93.12 86 THR A C 1
ATOM 714 O O . THR A 1 86 ? -14.520 -5.180 -5.543 1.00 93.12 86 THR A O 1
ATOM 717 N N . VAL A 1 87 ? -15.879 -5.101 -3.728 1.00 94.38 87 VAL A N 1
ATOM 718 C CA . VAL A 1 87 ? -17.005 -5.889 -4.263 1.00 94.38 87 VAL A CA 1
ATOM 719 C C . VAL A 1 87 ? -17.635 -5.225 -5.488 1.00 94.38 87 VAL A C 1
ATOM 721 O O . VAL A 1 87 ? -17.860 -5.890 -6.493 1.00 94.38 87 VAL A O 1
ATOM 724 N N . PHE A 1 88 ? -17.872 -3.912 -5.437 1.00 94.56 88 PHE A N 1
ATOM 725 C CA . PHE A 1 88 ? -18.539 -3.172 -6.515 1.00 94.56 88 PHE A CA 1
ATOM 726 C C . PHE A 1 88 ? -17.582 -2.619 -7.582 1.00 94.56 88 PHE A C 1
ATOM 728 O O . PHE A 1 88 ? -18.023 -2.005 -8.548 1.00 94.56 88 PHE A O 1
ATOM 735 N N . GLY A 1 89 ? -16.270 -2.816 -7.426 1.00 89.94 89 GLY A N 1
ATOM 736 C CA . GLY A 1 89 ? -15.267 -2.320 -8.372 1.00 89.94 89 GLY A CA 1
ATOM 737 C C . GLY A 1 89 ? -15.162 -0.796 -8.447 1.00 89.94 89 GLY A C 1
ATOM 738 O O . GLY A 1 89 ? -14.783 -0.261 -9.485 1.00 89.94 89 GLY A O 1
ATOM 739 N N . LEU A 1 90 ? -15.490 -0.100 -7.360 1.00 90.81 90 LEU A N 1
ATOM 740 C CA . LEU A 1 90 ? -15.431 1.357 -7.300 1.00 90.81 90 LEU A CA 1
ATOM 741 C C . LEU A 1 90 ? -13.986 1.842 -7.098 1.00 90.81 90 LEU A C 1
ATOM 743 O O . LEU A 1 90 ? -13.220 1.199 -6.370 1.00 90.81 90 LEU A O 1
ATOM 747 N N . PRO A 1 91 ? -13.611 2.990 -7.689 1.00 86.00 91 PRO A N 1
ATOM 748 C CA . PRO A 1 91 ? -12.283 3.555 -7.506 1.00 86.00 91 PRO A CA 1
ATOM 749 C C . PRO A 1 91 ? -12.053 3.987 -6.051 1.00 86.00 91 PRO A C 1
ATOM 751 O O . PRO A 1 91 ? -12.972 4.393 -5.330 1.00 86.00 91 PRO A O 1
ATOM 754 N N . TRP A 1 92 ? -10.797 3.908 -5.615 1.00 85.88 92 TRP A N 1
ATOM 755 C CA . TRP A 1 92 ? -10.367 4.525 -4.365 1.00 85.88 92 TRP A CA 1
ATOM 756 C C . TRP A 1 92 ? -10.192 6.033 -4.559 1.00 85.88 92 TRP A C 1
ATOM 758 O O . TRP A 1 92 ? -9.649 6.471 -5.570 1.00 85.88 92 TRP A O 1
ATOM 768 N N . VAL A 1 93 ? -10.626 6.811 -3.569 1.00 78.38 93 VAL A N 1
ATOM 769 C CA . VAL A 1 93 ? -10.417 8.260 -3.512 1.00 78.38 93 VAL A CA 1
ATOM 770 C C . VAL A 1 93 ? -9.562 8.532 -2.271 1.00 78.38 93 VAL A C 1
ATOM 772 O O . VAL A 1 93 ? -10.042 8.256 -1.167 1.00 78.38 93 VAL A O 1
ATOM 775 N N . PRO A 1 94 ? -8.307 8.997 -2.428 1.00 68.38 94 PRO A N 1
ATOM 776 C CA . PRO A 1 94 ? -7.455 9.395 -1.305 1.00 68.38 94 PRO A CA 1
ATOM 777 C C . PRO A 1 94 ? -8.131 10.481 -0.469 1.00 68.38 94 PRO A C 1
ATOM 779 O O . PRO A 1 94 ? -8.864 11.307 -1.018 1.00 68.38 94 PRO A O 1
ATOM 782 N N . ARG A 1 95 ? -7.906 10.487 0.852 1.00 67.50 95 ARG A N 1
ATOM 783 C CA . ARG A 1 95 ? -8.453 11.563 1.693 1.00 67.50 95 ARG A CA 1
ATOM 784 C C . ARG A 1 95 ? -7.640 12.839 1.547 1.00 67.50 95 ARG A C 1
ATOM 786 O O . ARG A 1 95 ? -8.228 13.915 1.602 1.00 67.50 95 ARG A O 1
ATOM 793 N N . ASP A 1 96 ? -6.336 12.709 1.328 1.00 61.81 96 ASP A N 1
ATOM 794 C CA . ASP A 1 96 ? -5.469 13.826 0.977 1.00 61.81 96 ASP A CA 1
ATOM 795 C C . ASP A 1 96 ? -5.011 13.710 -0.493 1.00 61.81 96 ASP A C 1
ATOM 797 O O . ASP A 1 96 ? -4.296 12.769 -0.850 1.00 61.81 96 ASP A O 1
ATOM 801 N N . PRO A 1 97 ? -5.439 14.627 -1.382 1.00 56.72 97 PRO A N 1
ATOM 802 C CA . PRO A 1 97 ? -4.960 14.677 -2.758 1.00 56.72 97 PRO A CA 1
ATOM 803 C C . PRO A 1 97 ? -3.574 15.328 -2.887 1.00 56.72 97 PRO A C 1
ATOM 805 O O . PRO A 1 97 ? -3.070 15.420 -4.010 1.00 56.72 97 PRO A O 1
ATOM 808 N N . SER A 1 98 ? -2.969 15.815 -1.794 1.00 47.34 98 SER A N 1
ATOM 809 C CA . SER A 1 98 ? -1.647 16.431 -1.843 1.00 47.34 98 SER A CA 1
ATOM 810 C C . SER A 1 98 ? -0.606 15.449 -2.411 1.00 47.34 98 SER A C 1
ATOM 812 O O . SER A 1 98 ? -0.655 14.242 -2.137 1.00 47.34 98 SER A O 1
ATOM 814 N N . PRO A 1 99 ? 0.332 15.919 -3.256 1.00 48.62 99 PRO A N 1
ATOM 815 C CA . PRO A 1 99 ? 1.444 15.090 -3.681 1.00 48.62 99 PRO A CA 1
ATOM 816 C C . PRO A 1 99 ? 2.287 14.784 -2.444 1.00 48.62 99 PRO A C 1
ATOM 818 O O . PRO A 1 99 ? 2.976 15.658 -1.920 1.00 48.62 99 PRO A O 1
ATOM 821 N N . ILE A 1 100 ? 2.212 13.543 -1.972 1.00 50.75 100 ILE A N 1
ATOM 822 C CA . ILE A 1 100 ? 3.064 13.053 -0.890 1.00 50.75 100 ILE A CA 1
ATOM 823 C C . ILE A 1 100 ? 4.522 13.199 -1.361 1.00 50.75 100 ILE A C 1
ATOM 825 O O . ILE A 1 100 ? 4.790 12.946 -2.545 1.00 50.75 100 ILE A O 1
ATOM 829 N N . PRO A 1 101 ? 5.456 13.666 -0.503 1.00 48.16 101 PRO A N 1
ATOM 830 C CA . PRO A 1 101 ? 6.854 13.811 -0.878 1.00 48.16 101 PRO A CA 1
ATOM 831 C C . PRO A 1 101 ? 7.342 12.523 -1.530 1.00 48.16 101 PRO A C 1
ATOM 833 O O . PRO A 1 101 ? 7.260 11.449 -0.939 1.00 48.16 101 PRO A O 1
ATOM 836 N N . ARG A 1 102 ? 7.799 12.635 -2.779 1.00 54.16 102 ARG A N 1
ATOM 837 C CA . ARG A 1 102 ? 8.431 11.532 -3.494 1.00 54.16 102 ARG A CA 1
ATOM 838 C C . ARG A 1 102 ? 9.745 11.255 -2.782 1.00 54.16 102 ARG A C 1
ATOM 840 O O . ARG A 1 102 ? 10.754 11.859 -3.139 1.00 54.16 102 ARG A O 1
ATOM 847 N N . ASP A 1 103 ? 9.727 10.399 -1.768 1.00 53.91 103 ASP A N 1
ATOM 848 C CA . ASP A 1 103 ? 10.960 9.797 -1.285 1.00 53.91 103 ASP A CA 1
ATOM 849 C C . ASP A 1 103 ? 11.625 9.175 -2.512 1.00 53.91 103 ASP A C 1
ATOM 851 O O . ASP A 1 103 ? 11.009 8.389 -3.241 1.00 53.91 103 ASP A O 1
ATOM 855 N N . THR A 1 104 ? 12.843 9.622 -2.816 1.00 52.38 104 THR A N 1
ATOM 856 C CA . THR A 1 104 ? 13.580 9.149 -3.984 1.00 52.38 104 THR A CA 1
ATOM 857 C C . THR A 1 104 ? 13.629 7.625 -3.910 1.00 52.38 104 THR A C 1
ATOM 859 O O . THR A 1 104 ? 14.063 7.099 -2.878 1.00 52.38 104 THR A O 1
ATOM 862 N N . PRO A 1 105 ? 13.170 6.895 -4.947 1.00 58.00 105 PRO A N 1
ATOM 863 C CA . PRO A 1 105 ? 13.300 5.450 -4.945 1.00 58.00 105 PRO A CA 1
ATOM 864 C C . PRO A 1 105 ? 14.780 5.109 -4.721 1.00 58.00 105 PRO A C 1
ATOM 866 O O . PRO A 1 105 ? 15.647 5.810 -5.252 1.00 58.00 105 PRO A O 1
ATOM 869 N N . PRO A 1 106 ? 15.084 4.089 -3.906 1.00 58.59 106 PRO A N 1
ATOM 870 C CA . PRO A 1 106 ? 16.461 3.707 -3.627 1.00 58.59 106 PRO A CA 1
ATOM 871 C C . PRO A 1 106 ? 17.201 3.455 -4.940 1.00 58.59 106 PRO A C 1
ATOM 873 O O . PRO A 1 106 ? 16.632 2.885 -5.874 1.00 58.59 106 PRO A O 1
ATOM 876 N N . ASP A 1 107 ? 18.448 3.925 -5.020 1.00 57.72 107 ASP A N 1
ATOM 877 C CA . ASP A 1 107 ? 19.245 3.848 -6.241 1.00 57.72 107 ASP A CA 1
ATOM 878 C C . ASP A 1 107 ? 19.391 2.388 -6.698 1.00 57.72 107 ASP A C 1
ATOM 880 O O . ASP A 1 107 ? 20.060 1.563 -6.070 1.00 57.72 107 ASP A O 1
ATOM 884 N N . LEU A 1 108 ? 18.729 2.074 -7.811 1.00 61.72 108 LEU A N 1
ATOM 885 C CA . LEU A 1 108 ? 18.726 0.754 -8.429 1.00 61.72 108 LEU A CA 1
ATOM 886 C C . LEU A 1 108 ? 20.055 0.426 -9.134 1.00 61.72 108 LEU A C 1
ATOM 888 O O . LEU A 1 108 ? 20.219 -0.704 -9.589 1.00 61.72 108 LEU A O 1
ATOM 892 N N . SER A 1 109 ? 21.007 1.367 -9.216 1.00 53.41 109 SER A N 1
ATOM 893 C CA . SER A 1 109 ? 22.302 1.1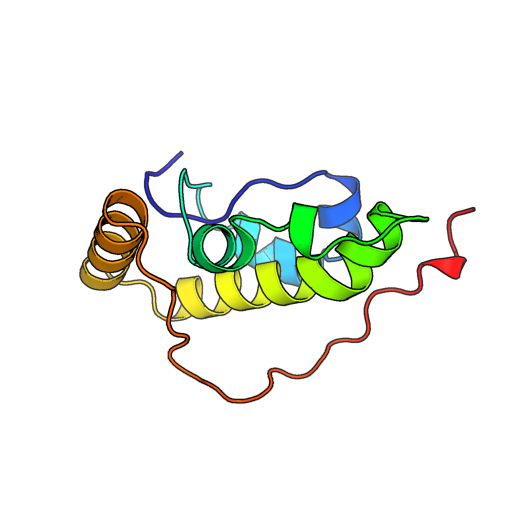70 -9.884 1.00 53.41 109 SER A CA 1
ATOM 894 C C . SER A 1 109 ? 23.265 0.237 -9.136 1.00 53.41 109 SER A C 1
ATOM 896 O O . SER A 1 109 ? 24.228 -0.247 -9.724 1.00 53.41 109 SER A O 1
ATOM 898 N N . THR A 1 110 ? 23.009 -0.063 -7.856 1.00 48.81 110 T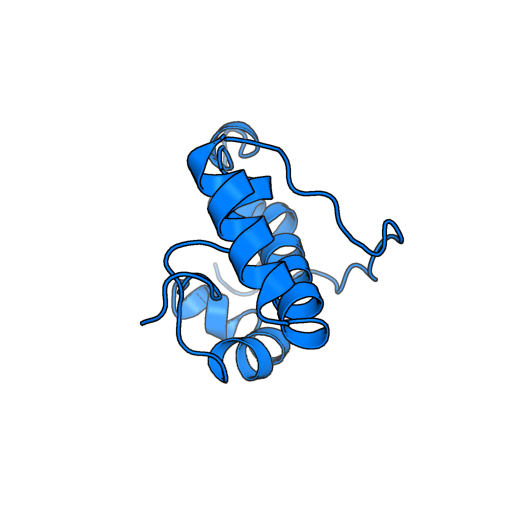HR A N 1
ATOM 899 C CA . THR A 1 110 ? 23.969 -0.790 -6.997 1.00 48.81 110 THR A CA 1
ATOM 900 C C . THR A 1 110 ? 23.791 -2.320 -6.996 1.00 48.81 110 THR A C 1
ATOM 902 O O . THR A 1 110 ? 24.517 -3.022 -6.298 1.00 48.81 110 THR A O 1
ATOM 905 N N . LYS A 1 111 ? 22.845 -2.888 -7.757 1.00 44.28 111 LYS A N 1
ATOM 906 C CA . LYS A 1 111 ? 22.632 -4.353 -7.803 1.00 44.28 111 LYS A CA 1
ATOM 907 C C . LYS A 1 111 ? 22.488 -4.897 -9.231 1.00 44.28 111 LYS A C 1
ATOM 909 O O . LYS A 1 111 ? 21.440 -5.443 -9.577 1.00 44.28 111 LYS A O 1
ATOM 914 N N . ALA A 1 112 ? 23.548 -4.748 -10.026 1.00 38.47 112 ALA A N 1
ATOM 915 C CA . ALA A 1 112 ? 23.809 -5.578 -11.206 1.00 38.47 112 ALA A CA 1
ATOM 916 C C . ALA A 1 112 ? 24.832 -6.667 -10.857 1.00 38.47 112 ALA A C 1
ATOM 918 O O . ALA A 1 112 ? 25.783 -6.343 -10.110 1.00 38.47 112 ALA A O 1
#

pLDDT: mean 84.07, std 14.37, range [38.47, 95.12]